Protein AF-A0A834F4S2-F1 (afdb_monomer_lite)

Organism: Oryzias melastigma (NCBI:txid30732)

Foldseek 3Di:
DWWDFFDADPQKWKWKFFDDPVGQTQWIDTPLDTDCPRHDPVNPPFKDAPSVCVNVGTRGIGGPPDDQVVFHKMKMDIPRQVVPDVDRIDITGDDDDDPPDPDDDDDDDDDDDDDDDDDDDD

pLDDT: mean 76.45, std 23.11, range [28.81, 97.69]

InterPro domains:
  IPR007110 Immunoglobulin-like domain [PS50835] (1-95)
  IPR013106 Immunoglobulin V-set domain [PF07686] (2-87)
  IPR013783 Immunoglobulin-like fold [G3DSA:2.60.40.10] (1-107)
  IPR036179 Immunoglobulin-like domain superfamily [SSF48726] (2-78)
  IPR051713 T-cell Activation and Immune Regulation Protein [PTHR25466] (1-101)

Radius of gyration: 20.74 Å; chains: 1; bounding box: 60×27×47 Å

Sequence (122 aa):
MLPCSFPAGDDTVIHWFKQTPTQTRVHSYYENKNQLGQQDQRFKGRTSLFLEEISRGNASLKVTGVMVQDEGTYLCYSNSIIKKEEDGEISVNMTVYGNSHVIISSTITVVVINVLVGLEIF

Secondary structure (DSSP, 8-state):
-B--B----SS--EEEEE-STT-EEEEEEETTEE--TT--GGGTTTEEE-GGGGGGTB--EEE-S--GGG-EEEEEEEHHHHTTSTT--EEEEEP------S-SSS----------------

Structure (mmCIF, N/CA/C/O backbone):
data_AF-A0A834F4S2-F1
#
_entry.id   AF-A0A834F4S2-F1
#
loop_
_atom_site.group_PDB
_atom_site.id
_atom_site.type_symbol
_atom_site.label_atom_id
_atom_site.label_alt_id
_atom_site.label_comp_id
_atom_site.label_asym_id
_atom_site.label_entity_id
_atom_site.label_seq_id
_atom_site.pdbx_PDB_ins_code
_atom_site.Cartn_x
_atom_site.Cartn_y
_atom_site.Cartn_z
_atom_site.occupancy
_atom_site.B_iso_or_equiv
_atom_site.auth_seq_id
_atom_site.auth_comp_id
_atom_site.auth_asym_id
_atom_site.auth_atom_id
_atom_site.pdbx_PDB_model_num
ATOM 1 N N . MET A 1 1 ? -11.313 0.064 -2.524 1.00 88.56 1 MET A N 1
ATOM 2 C CA . MET A 1 1 ? -9.909 -0.165 -2.941 1.00 88.56 1 MET A CA 1
ATOM 3 C C . MET A 1 1 ? -9.124 1.095 -2.633 1.00 88.56 1 MET A C 1
ATOM 5 O O . MET A 1 1 ? -9.732 2.157 -2.668 1.00 88.56 1 MET A O 1
ATOM 9 N N . LEU A 1 2 ? -7.833 0.987 -2.336 1.00 91.25 2 LEU A N 1
ATOM 10 C CA . LEU A 1 2 ? -6.952 2.130 -2.097 1.00 91.25 2 LEU A CA 1
ATOM 11 C C . LEU A 1 2 ? -6.064 2.342 -3.327 1.00 91.25 2 LEU A C 1
ATOM 13 O O . LEU A 1 2 ? -5.238 1.469 -3.604 1.00 91.25 2 LEU A O 1
ATOM 17 N N . PRO A 1 3 ? -6.259 3.422 -4.102 1.00 92.56 3 PRO A N 1
ATOM 18 C CA . PRO A 1 3 ? -5.468 3.667 -5.304 1.00 92.56 3 PRO A CA 1
ATOM 19 C C . PRO A 1 3 ? -4.032 4.073 -4.958 1.00 92.56 3 PRO A C 1
ATOM 21 O O . PRO A 1 3 ? -3.827 4.885 -4.066 1.00 92.56 3 PRO A O 1
ATOM 24 N N . CYS A 1 4 ? -3.043 3.546 -5.677 1.00 89.12 4 CYS A N 1
ATOM 25 C CA . CYS A 1 4 ? -1.665 4.039 -5.630 1.00 89.12 4 CYS A CA 1
ATOM 26 C C . CYS A 1 4 ? -0.972 3.754 -6.959 1.00 89.12 4 CYS A C 1
ATOM 28 O O . CYS A 1 4 ? -0.988 2.616 -7.436 1.00 89.12 4 CYS A O 1
ATOM 30 N N . SER A 1 5 ? -0.350 4.782 -7.527 1.00 89.94 5 SER A N 1
ATOM 31 C CA . SER A 1 5 ? 0.392 4.692 -8.781 1.00 89.94 5 SER A CA 1
ATOM 32 C C . SER A 1 5 ? 1.829 5.137 -8.561 1.00 89.94 5 SER A C 1
ATOM 34 O O . SER A 1 5 ? 2.085 6.038 -7.768 1.00 89.94 5 SER A O 1
ATOM 36 N N . PHE A 1 6 ? 2.769 4.524 -9.266 1.00 85.44 6 PHE A N 1
ATOM 37 C CA . PHE A 1 6 ? 4.189 4.832 -9.163 1.00 85.44 6 PHE A CA 1
ATOM 38 C C . PHE A 1 6 ? 4.865 4.764 -10.537 1.00 85.44 6 PHE A C 1
ATOM 40 O O . PHE A 1 6 ? 4.343 4.127 -11.453 1.00 85.44 6 PHE A O 1
ATOM 47 N N . PRO A 1 7 ? 6.037 5.397 -10.715 1.00 83.75 7 PRO A N 1
ATOM 48 C CA . PRO A 1 7 ? 6.827 5.216 -11.925 1.00 83.75 7 PRO A CA 1
ATOM 49 C C . PRO A 1 7 ? 7.275 3.754 -12.040 1.00 83.75 7 PRO A C 1
ATOM 51 O O . PRO A 1 7 ? 8.023 3.274 -11.189 1.00 83.75 7 PRO A O 1
ATOM 54 N N . ALA A 1 8 ? 6.825 3.047 -13.077 1.00 84.06 8 ALA A N 1
ATOM 55 C CA . ALA A 1 8 ? 7.250 1.673 -13.324 1.00 84.06 8 ALA A CA 1
ATOM 56 C C . ALA A 1 8 ? 8.782 1.584 -13.456 1.00 84.06 8 ALA A C 1
ATOM 58 O O . ALA A 1 8 ? 9.418 2.473 -14.027 1.00 84.06 8 ALA A O 1
ATOM 59 N N . GLY A 1 9 ? 9.366 0.515 -12.922 1.00 79.31 9 GLY A N 1
ATOM 60 C CA . GLY A 1 9 ? 10.804 0.275 -12.960 1.00 79.31 9 GLY A CA 1
ATOM 61 C C . GLY A 1 9 ? 11.172 -1.103 -12.423 1.00 79.31 9 GLY A C 1
ATOM 62 O O . GLY A 1 9 ? 10.326 -1.822 -11.881 1.00 79.31 9 GLY A O 1
ATOM 63 N N . ASP A 1 10 ? 12.445 -1.453 -12.575 1.00 79.19 10 ASP A N 1
ATOM 64 C CA . ASP A 1 10 ? 12.980 -2.734 -12.122 1.00 79.19 10 ASP A CA 1
ATOM 65 C C . ASP A 1 10 ? 13.089 -2.795 -10.591 1.00 79.19 10 ASP A C 1
ATOM 67 O O . ASP A 1 10 ? 13.176 -1.769 -9.908 1.00 79.19 10 ASP A O 1
ATOM 71 N N . ASP A 1 11 ? 13.064 -4.017 -10.052 1.00 82.00 11 ASP A N 1
ATOM 72 C CA . ASP A 1 11 ? 13.152 -4.302 -8.614 1.00 82.00 11 ASP A CA 1
ATOM 73 C C . ASP A 1 11 ? 12.118 -3.538 -7.773 1.00 82.00 11 ASP A C 1
ATOM 75 O O . ASP A 1 11 ? 12.436 -2.924 -6.755 1.00 82.00 11 ASP A O 1
ATOM 79 N N . THR A 1 12 ? 10.854 -3.559 -8.206 1.00 89.12 12 THR A N 1
ATOM 80 C CA . THR A 1 12 ? 9.765 -2.845 -7.528 1.00 89.12 12 THR A CA 1
ATOM 81 C C . THR A 1 12 ? 9.577 -3.339 -6.087 1.00 89.12 12 THR A C 1
ATOM 83 O O . THR A 1 12 ? 9.275 -4.510 -5.837 1.00 89.12 12 THR A O 1
ATOM 86 N N . VAL A 1 13 ? 9.679 -2.407 -5.140 1.00 92.12 13 VAL A N 1
ATOM 87 C CA . VAL A 1 13 ? 9.341 -2.599 -3.724 1.00 92.12 13 VAL A CA 1
ATOM 88 C C . VAL A 1 13 ? 8.099 -1.781 -3.425 1.00 92.12 13 VAL A C 1
ATOM 90 O O . VAL A 1 13 ? 8.082 -0.597 -3.736 1.00 92.12 13 VAL A O 1
ATOM 93 N N . ILE A 1 14 ? 7.077 -2.382 -2.816 1.00 93.62 14 ILE A N 1
ATOM 94 C CA . ILE A 1 14 ? 5.838 -1.704 -2.421 1.00 93.62 14 ILE A CA 1
ATOM 95 C C . ILE A 1 14 ? 5.567 -1.977 -0.9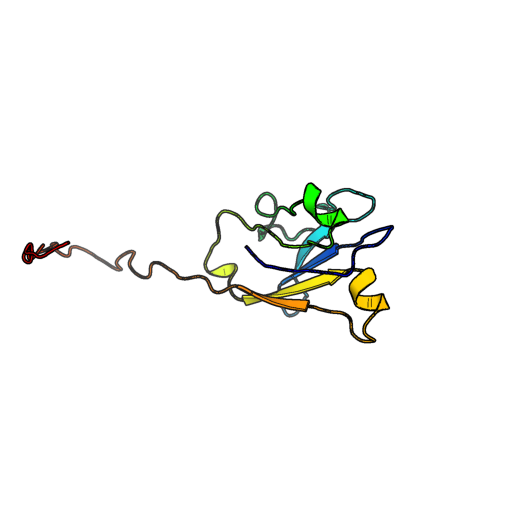45 1.00 93.62 14 ILE A C 1
ATOM 97 O O . ILE A 1 14 ? 5.533 -3.134 -0.509 1.00 93.62 14 ILE A O 1
ATOM 101 N N . HIS A 1 15 ? 5.284 -0.922 -0.188 1.00 94.88 15 HIS A N 1
ATOM 102 C CA . HIS A 1 15 ? 4.789 -1.032 1.177 1.00 94.88 15 HIS A CA 1
ATOM 103 C C . HIS A 1 15 ? 3.516 -0.219 1.365 1.00 94.88 15 HIS A C 1
ATOM 105 O O . HIS A 1 15 ? 3.439 0.939 0.968 1.00 94.88 15 HIS A O 1
ATOM 111 N N . TRP A 1 16 ? 2.546 -0.835 2.032 1.00 96.38 16 TRP A N 1
ATOM 112 C CA . TRP A 1 16 ? 1.352 -0.170 2.522 1.00 96.38 16 TRP A CA 1
ATOM 113 C C . TRP A 1 16 ? 1.355 -0.144 4.040 1.00 96.38 16 TRP A C 1
ATOM 115 O O . TRP A 1 16 ? 1.505 -1.187 4.691 1.00 96.38 16 TRP A O 1
ATOM 125 N N . PHE A 1 17 ? 1.102 1.034 4.592 1.00 95.19 17 PHE A N 1
ATOM 126 C CA . PHE A 1 17 ? 0.905 1.247 6.018 1.00 95.19 17 PHE A CA 1
ATOM 127 C C . PHE A 1 17 ? -0.427 1.938 6.270 1.00 95.19 17 PHE A C 1
ATOM 129 O O . PHE A 1 17 ? -0.928 2.671 5.426 1.00 95.19 17 PHE A O 1
ATOM 136 N N . LYS A 1 18 ? -1.004 1.714 7.444 1.00 95.12 18 LYS A N 1
ATOM 137 C CA . LYS A 1 18 ? -2.059 2.565 7.983 1.00 95.12 18 LYS A CA 1
ATOM 138 C C . LYS A 1 18 ? -1.395 3.574 8.907 1.00 95.12 18 LYS A C 1
ATOM 140 O O . LYS A 1 18 ? -0.593 3.181 9.759 1.00 95.12 18 LYS A O 1
ATOM 145 N N . GLN A 1 19 ? -1.731 4.849 8.755 1.00 92.50 19 GLN A N 1
ATOM 146 C CA . GLN A 1 19 ? -1.212 5.909 9.603 1.00 92.50 19 GLN A CA 1
ATOM 147 C C . GLN A 1 19 ? -1.786 5.745 11.015 1.00 92.50 19 GLN A C 1
ATOM 149 O O . GLN A 1 19 ? -2.948 6.026 11.299 1.00 92.50 19 GLN A O 1
ATOM 154 N N . THR A 1 20 ? -0.955 5.203 11.894 1.00 92.31 20 THR A N 1
ATOM 155 C CA . THR A 1 20 ? -1.194 4.997 13.324 1.00 92.31 20 THR A CA 1
ATOM 156 C C . THR A 1 20 ? 0.085 5.401 14.063 1.00 92.31 20 THR A C 1
ATOM 158 O O . THR A 1 20 ? 1.130 5.520 13.418 1.00 92.31 20 THR A O 1
ATOM 161 N N . PRO A 1 21 ? 0.069 5.577 15.398 1.00 91.00 21 PRO A N 1
ATOM 162 C CA . PRO A 1 21 ? 1.277 5.941 16.146 1.00 91.00 21 PRO A CA 1
ATOM 163 C C . PRO A 1 21 ? 2.471 4.993 15.940 1.00 91.00 21 PRO A C 1
ATOM 165 O O . PRO A 1 21 ? 3.610 5.396 16.133 1.00 91.00 21 PRO A O 1
ATOM 168 N N . THR A 1 22 ? 2.219 3.742 15.542 1.00 89.69 22 THR A N 1
ATOM 169 C CA . THR A 1 22 ? 3.248 2.724 15.283 1.00 89.69 22 THR A CA 1
ATOM 170 C C . THR A 1 22 ? 3.443 2.406 13.799 1.00 89.69 22 THR A C 1
ATOM 172 O O . THR A 1 22 ? 4.161 1.459 13.494 1.00 89.69 22 THR A O 1
ATOM 175 N N . GLN A 1 23 ? 2.796 3.144 12.885 1.00 90.00 23 GLN A N 1
ATOM 176 C CA . GLN A 1 23 ? 2.727 2.840 11.448 1.00 90.00 23 GLN A CA 1
ATOM 177 C C . GLN A 1 23 ? 2.397 1.364 11.179 1.00 90.00 23 GLN A C 1
ATOM 179 O O . GLN A 1 23 ? 3.241 0.537 10.829 1.00 90.00 23 GLN A O 1
ATOM 184 N N . THR A 1 24 ? 1.126 1.008 11.346 1.00 95.06 24 THR A N 1
ATOM 185 C CA . THR A 1 24 ? 0.667 -0.373 11.173 1.00 95.06 24 THR A CA 1
ATOM 186 C C . THR A 1 24 ? 0.944 -0.877 9.754 1.00 95.06 24 THR A C 1
ATOM 188 O O . THR A 1 24 ? 0.409 -0.335 8.790 1.00 95.06 24 THR A O 1
ATOM 191 N N . ARG A 1 25 ? 1.719 -1.960 9.614 1.00 95.88 25 ARG A N 1
ATOM 192 C CA . ARG A 1 25 ? 2.024 -2.581 8.316 1.00 95.88 25 ARG A CA 1
ATOM 193 C C . ARG A 1 25 ? 0.819 -3.341 7.766 1.00 95.88 25 ARG A C 1
ATOM 195 O O . ARG A 1 25 ? 0.400 -4.355 8.325 1.00 95.88 25 ARG A O 1
ATOM 202 N N . VAL A 1 26 ? 0.298 -2.872 6.636 1.00 97.00 26 VAL A N 1
ATOM 203 C CA . VAL A 1 26 ? -0.916 -3.398 5.999 1.00 97.00 26 VAL A CA 1
ATOM 204 C C . VAL A 1 26 ? -0.576 -4.425 4.928 1.00 97.00 26 VAL A C 1
ATOM 206 O O . VAL A 1 26 ? -1.198 -5.482 4.885 1.00 97.00 26 VAL A O 1
ATOM 209 N N . HIS A 1 27 ? 0.397 -4.142 4.062 1.00 97.69 27 HIS A N 1
ATOM 210 C CA . HIS A 1 27 ? 0.818 -5.059 3.000 1.00 97.69 27 HIS A CA 1
AT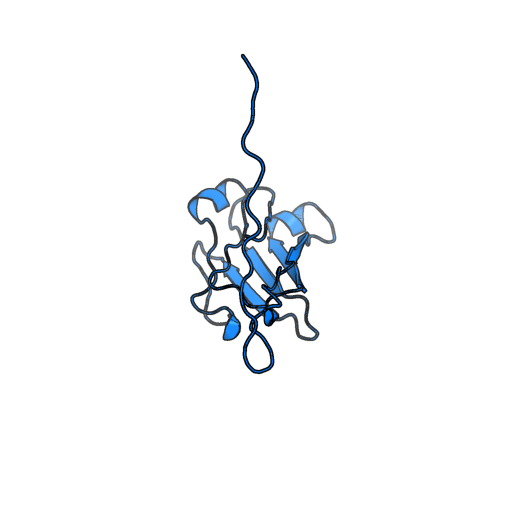OM 211 C C . HIS A 1 27 ? 2.250 -4.753 2.559 1.00 97.69 27 HIS A C 1
ATOM 213 O O . HIS A 1 27 ? 2.737 -3.633 2.721 1.00 97.69 27 HIS A O 1
ATOM 219 N N . SER A 1 28 ? 2.964 -5.739 2.024 1.00 96.69 28 SER A N 1
ATOM 220 C CA . SER A 1 28 ? 4.315 -5.541 1.493 1.00 96.69 28 SER A CA 1
ATOM 221 C C . SER A 1 28 ? 4.580 -6.489 0.332 1.00 96.69 28 SER A C 1
ATOM 223 O O . SER A 1 28 ? 4.144 -7.639 0.366 1.00 96.69 28 SER A O 1
ATOM 225 N N . TYR A 1 29 ? 5.294 -5.997 -0.674 1.00 96.06 29 TYR A N 1
ATOM 226 C CA . TYR A 1 29 ? 5.679 -6.732 -1.873 1.00 96.06 29 TYR A CA 1
ATOM 227 C C . TYR A 1 29 ? 7.106 -6.354 -2.266 1.00 96.06 29 TYR A C 1
ATOM 229 O O . TYR A 1 29 ? 7.425 -5.171 -2.371 1.00 96.06 29 TYR A O 1
ATOM 237 N N . TYR A 1 30 ? 7.958 -7.357 -2.444 1.00 94.12 30 TYR A N 1
ATOM 238 C CA . TYR A 1 30 ? 9.328 -7.234 -2.952 1.00 94.12 30 TYR A CA 1
ATOM 239 C C . TYR A 1 30 ? 9.847 -8.629 -3.320 1.00 94.12 30 TYR A C 1
ATOM 241 O O . TYR A 1 30 ? 9.276 -9.630 -2.878 1.00 94.12 30 TYR A O 1
ATOM 249 N N . GLU A 1 31 ? 10.914 -8.709 -4.125 1.00 93.06 31 GLU A N 1
ATOM 250 C CA . GLU A 1 31 ? 11.406 -9.972 -4.718 1.00 93.06 31 GLU A CA 1
ATOM 251 C C . GLU A 1 31 ? 10.317 -10.714 -5.515 1.00 93.06 31 GLU A C 1
ATOM 253 O O . GLU A 1 31 ? 10.199 -11.939 -5.456 1.00 93.06 31 GLU A O 1
ATOM 258 N N . ASN A 1 32 ? 9.479 -9.961 -6.230 1.00 91.75 32 ASN A N 1
ATOM 259 C CA . ASN A 1 32 ? 8.390 -10.487 -7.056 1.00 91.75 32 ASN A CA 1
ATOM 260 C C . ASN A 1 32 ? 7.351 -11.345 -6.307 1.00 91.75 32 ASN A C 1
ATOM 262 O O . ASN A 1 32 ? 6.711 -12.217 -6.895 1.00 91.75 32 ASN A O 1
ATOM 266 N N . LYS A 1 33 ? 7.172 -11.118 -4.999 1.00 95.25 33 LYS A N 1
ATOM 267 C CA . LYS A 1 33 ? 6.207 -11.854 -4.172 1.00 95.25 33 LYS A CA 1
ATOM 268 C C . LYS A 1 33 ? 5.653 -11.004 -3.029 1.00 95.25 33 LYS A C 1
ATOM 270 O O . LYS A 1 33 ? 6.274 -10.046 -2.572 1.00 95.25 33 LYS A O 1
ATOM 275 N N . ASN A 1 34 ? 4.482 -11.401 -2.534 1.00 96.50 34 ASN A N 1
ATOM 276 C CA . ASN A 1 34 ? 3.889 -10.820 -1.331 1.00 96.50 34 ASN A CA 1
ATOM 277 C C . ASN A 1 34 ? 4.663 -11.255 -0.082 1.00 96.50 34 ASN A C 1
ATOM 279 O O . ASN A 1 34 ? 5.030 -12.420 0.072 1.00 96.50 34 ASN A O 1
ATOM 283 N N . GLN A 1 35 ? 4.856 -10.321 0.842 1.00 97.25 35 GLN A N 1
ATOM 284 C CA . GLN A 1 35 ? 5.711 -10.471 2.017 1.00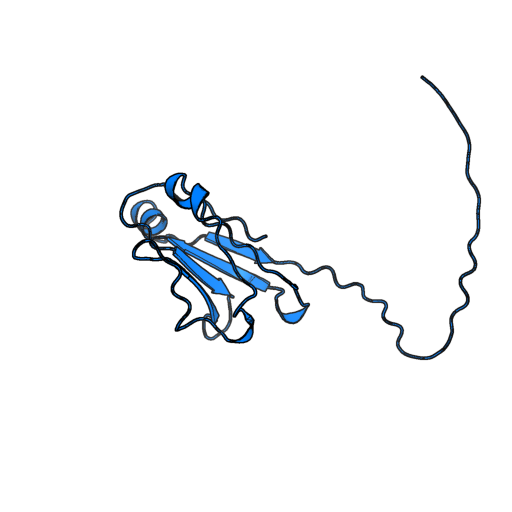 97.25 35 GLN A CA 1
ATOM 285 C C . GLN A 1 35 ? 4.851 -10.309 3.269 1.00 97.25 35 GLN A C 1
ATOM 287 O O . GLN A 1 35 ? 4.791 -9.256 3.903 1.00 97.25 35 GLN A O 1
ATOM 292 N N . LEU A 1 36 ? 4.112 -11.372 3.591 1.00 94.44 36 LEU A N 1
ATOM 293 C CA . LEU A 1 36 ? 3.031 -11.348 4.585 1.00 94.44 36 LEU A CA 1
ATOM 294 C C . LEU A 1 36 ? 3.500 -11.620 6.027 1.00 94.44 36 LEU A C 1
ATOM 296 O O . LEU A 1 36 ? 2.699 -11.554 6.956 1.00 94.44 36 LEU A O 1
ATOM 300 N N . GLY A 1 37 ? 4.787 -11.916 6.239 1.00 95.00 37 GLY A N 1
ATOM 301 C CA . GLY A 1 37 ? 5.314 -12.327 7.548 1.00 95.00 37 GLY A CA 1
ATOM 302 C C . GLY A 1 37 ? 5.183 -11.262 8.644 1.00 95.00 37 GLY A C 1
ATOM 303 O O . GLY A 1 37 ? 4.893 -11.597 9.787 1.00 95.00 37 GLY A O 1
ATOM 304 N N . GLN A 1 38 ? 5.339 -9.984 8.286 1.00 93.88 38 GLN A N 1
ATOM 305 C CA . GLN A 1 38 ? 5.253 -8.840 9.210 1.00 93.88 38 GLN A CA 1
ATOM 306 C C . GLN A 1 38 ? 3.915 -8.088 9.109 1.00 93.88 38 GLN A C 1
ATOM 308 O O . GLN A 1 38 ? 3.779 -6.977 9.617 1.00 93.88 38 GLN A O 1
ATOM 313 N N . GLN A 1 39 ? 2.936 -8.655 8.402 1.00 96.62 39 GLN A N 1
ATOM 314 C CA . GLN A 1 39 ? 1.621 -8.049 8.237 1.00 96.62 39 GLN A CA 1
ATOM 315 C C . GLN A 1 39 ? 0.857 -8.042 9.565 1.00 96.62 39 GLN A C 1
ATOM 317 O O . GLN A 1 39 ? 0.766 -9.072 10.242 1.00 96.62 39 GLN A O 1
ATOM 322 N N . ASP A 1 40 ? 0.260 -6.898 9.906 1.00 96.50 40 ASP A N 1
ATOM 323 C CA . ASP A 1 40 ? -0.609 -6.777 11.075 1.00 96.50 40 ASP A CA 1
ATOM 324 C C . ASP A 1 40 ? -1.776 -7.770 10.982 1.00 96.50 40 ASP A C 1
ATOM 326 O O . ASP A 1 40 ? -2.395 -7.958 9.929 1.00 96.50 40 ASP A O 1
ATOM 330 N N . GLN A 1 41 ? -2.072 -8.426 12.105 1.00 95.50 41 GLN A N 1
ATOM 331 C CA . GLN A 1 41 ? -3.037 -9.521 12.169 1.00 95.50 41 GLN A CA 1
ATOM 332 C C . GLN A 1 41 ? -4.430 -9.120 11.657 1.00 95.50 41 GLN A C 1
ATOM 334 O O . GLN A 1 41 ? -5.127 -9.966 11.099 1.00 95.50 41 GLN A O 1
ATOM 339 N N . ARG A 1 42 ? -4.824 -7.844 11.779 1.00 93.81 42 ARG A N 1
ATOM 340 C CA . ARG A 1 42 ? -6.131 -7.341 11.318 1.00 93.81 42 ARG A CA 1
ATOM 341 C C . ARG A 1 42 ? -6.284 -7.339 9.799 1.00 93.81 42 ARG A C 1
ATOM 343 O O . ARG A 1 42 ? -7.412 -7.302 9.311 1.00 93.81 42 ARG A O 1
ATOM 350 N N . PHE A 1 43 ? -5.177 -7.378 9.057 1.00 95.31 43 PHE A N 1
ATOM 351 C CA . PHE A 1 43 ? -5.155 -7.320 7.591 1.00 95.31 43 PHE A CA 1
ATOM 352 C C . PHE A 1 43 ? -4.816 -8.661 6.926 1.00 95.31 43 PHE A C 1
ATOM 354 O O . PHE A 1 43 ? -4.914 -8.781 5.698 1.00 95.31 43 PHE A O 1
ATOM 361 N N . LYS A 1 44 ? -4.452 -9.684 7.711 1.00 95.62 44 LYS A N 1
ATOM 362 C CA . LYS A 1 44 ? -4.141 -11.020 7.186 1.00 95.62 44 LYS A CA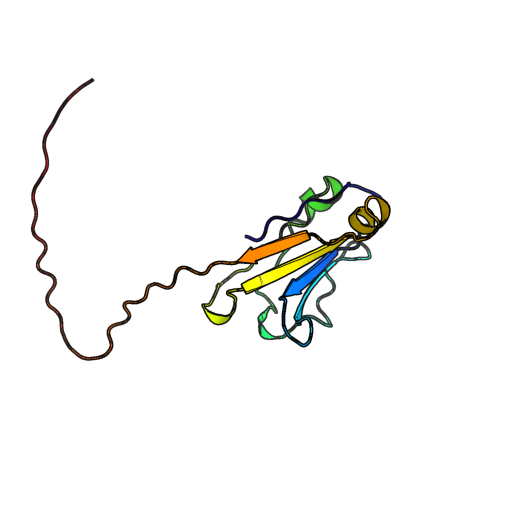 1
ATOM 363 C C . LYS A 1 44 ? -5.342 -11.635 6.478 1.00 95.62 44 LYS A C 1
ATOM 365 O O . LYS A 1 44 ? -6.456 -11.619 6.989 1.00 95.62 44 LYS A O 1
ATOM 370 N N . GLY A 1 45 ? -5.104 -12.157 5.275 1.00 96.00 45 GLY A N 1
ATOM 371 C CA . GLY A 1 45 ? -6.141 -12.756 4.424 1.00 96.00 45 GLY A CA 1
ATOM 372 C C . GLY A 1 45 ? -7.151 -11.761 3.841 1.00 96.00 45 GLY A C 1
ATOM 373 O O . GLY A 1 45 ? -8.060 -12.171 3.125 1.00 96.00 45 GLY A O 1
ATOM 374 N N . ARG A 1 46 ? -6.998 -10.461 4.120 1.00 96.88 46 ARG A N 1
ATOM 375 C CA . ARG A 1 46 ? -7.930 -9.414 3.683 1.00 96.88 46 ARG A CA 1
ATOM 376 C C . ARG A 1 46 ? -7.347 -8.494 2.624 1.00 96.88 46 ARG A C 1
ATOM 378 O O . ARG A 1 46 ? -8.076 -7.684 2.072 1.00 96.88 46 ARG A O 1
ATOM 385 N N . THR A 1 47 ? -6.050 -8.577 2.341 1.00 96.81 47 THR A N 1
ATOM 386 C CA . THR A 1 47 ? -5.369 -7.636 1.445 1.00 96.81 47 THR A CA 1
ATOM 387 C C . THR A 1 47 ? -4.760 -8.326 0.233 1.00 96.81 47 THR A C 1
ATOM 389 O O . THR A 1 47 ? -4.243 -9.437 0.325 1.00 96.81 47 THR A O 1
ATOM 392 N N . SER A 1 48 ? -4.822 -7.655 -0.915 1.00 97.12 48 SER A N 1
ATOM 393 C CA . SER A 1 48 ? -4.227 -8.127 -2.169 1.00 97.12 48 SER A CA 1
ATOM 394 C C . SER A 1 48 ? -3.841 -6.950 -3.061 1.00 97.12 48 SER A C 1
ATOM 396 O O . SER A 1 48 ? -4.575 -5.963 -3.136 1.00 97.12 48 SER A O 1
ATOM 398 N N . LEU A 1 49 ? -2.690 -7.066 -3.723 1.00 96.12 49 LEU A N 1
ATOM 399 C CA . LEU A 1 49 ? -2.271 -6.185 -4.813 1.00 96.12 49 LEU A CA 1
ATOM 400 C C . LEU A 1 49 ? -2.720 -6.763 -6.160 1.00 96.12 49 LEU A C 1
ATOM 402 O O . LEU A 1 49 ? -2.917 -7.974 -6.294 1.00 96.12 49 LEU A O 1
ATOM 406 N N . PHE A 1 50 ? -2.828 -5.904 -7.171 1.00 95.44 50 PHE A N 1
ATOM 407 C CA . PHE A 1 50 ? -3.047 -6.310 -8.560 1.00 95.44 50 PHE A CA 1
ATOM 408 C C . PHE A 1 50 ? -1.702 -6.664 -9.203 1.00 95.44 50 PHE A C 1
ATOM 410 O O . PHE A 1 50 ? -1.088 -5.831 -9.860 1.00 95.44 50 PHE A O 1
ATOM 417 N N . LEU A 1 51 ? -1.218 -7.888 -8.964 1.00 94.50 51 LEU A N 1
ATOM 418 C CA . LEU A 1 51 ? 0.147 -8.301 -9.330 1.00 94.50 51 LEU A CA 1
ATOM 419 C C . LEU A 1 51 ? 0.477 -8.088 -10.818 1.00 94.50 51 LEU A C 1
ATOM 421 O O . LEU A 1 51 ? 1.584 -7.674 -11.144 1.00 94.50 51 LEU A O 1
ATOM 425 N N . GLU A 1 52 ? -0.494 -8.310 -11.705 1.00 94.62 52 GLU A N 1
ATOM 426 C CA . GLU A 1 52 ? -0.352 -8.135 -13.160 1.00 94.62 52 GLU A CA 1
ATOM 427 C C . GLU A 1 52 ? -0.142 -6.671 -13.583 1.00 94.62 52 GLU A C 1
ATOM 429 O O . GLU A 1 52 ? 0.417 -6.402 -14.644 1.00 94.62 52 GLU A O 1
ATOM 434 N N . GLU A 1 53 ? -0.542 -5.722 -12.737 1.00 94.88 53 GLU A N 1
ATOM 435 C CA . GLU A 1 53 ? -0.496 -4.286 -13.017 1.00 94.88 53 GLU A CA 1
ATOM 436 C C . GLU A 1 53 ? 0.699 -3.592 -12.343 1.00 94.88 53 GLU A C 1
ATOM 438 O O . GLU A 1 53 ? 0.969 -2.418 -12.607 1.00 94.88 53 GLU A O 1
ATOM 443 N N . ILE A 1 54 ? 1.470 -4.314 -11.519 1.00 93.06 54 ILE A N 1
ATOM 444 C CA . ILE A 1 54 ? 2.674 -3.782 -10.861 1.00 93.06 54 ILE A CA 1
ATOM 445 C C . ILE A 1 54 ? 3.698 -3.322 -11.904 1.00 93.06 54 ILE A C 1
ATOM 447 O O . ILE A 1 54 ? 4.248 -2.231 -11.782 1.00 93.06 54 ILE A O 1
ATOM 451 N N . SER A 1 55 ? 3.904 -4.095 -12.974 1.00 91.38 55 SER A N 1
ATOM 452 C CA . SER A 1 55 ? 4.827 -3.738 -14.066 1.00 91.38 55 SER A CA 1
ATOM 453 C C . SER A 1 55 ? 4.416 -2.467 -14.820 1.00 91.38 55 SER A C 1
ATOM 455 O O . SER A 1 55 ? 5.247 -1.842 -15.474 1.00 91.38 55 SER A O 1
ATOM 457 N N . ARG A 1 56 ? 3.147 -2.057 -14.705 1.00 92.56 56 ARG A N 1
ATOM 458 C CA . ARG A 1 56 ? 2.607 -0.817 -15.278 1.00 92.56 56 ARG A CA 1
ATOM 459 C C . ARG A 1 56 ? 2.601 0.346 -14.284 1.00 92.56 56 ARG A C 1
ATOM 461 O O . ARG A 1 56 ? 2.102 1.417 -14.616 1.00 92.56 56 ARG A O 1
ATOM 468 N N . GLY A 1 57 ? 3.138 0.151 -13.078 1.00 90.75 57 GLY A N 1
ATOM 469 C CA . GLY A 1 57 ? 3.183 1.186 -12.050 1.00 90.75 57 GLY A CA 1
ATOM 470 C C . GLY A 1 57 ? 1.931 1.256 -11.178 1.00 90.75 57 GLY A C 1
ATOM 471 O O . GLY A 1 57 ? 1.640 2.317 -10.631 1.00 90.75 57 GLY A O 1
ATOM 472 N N . ASN A 1 58 ? 1.165 0.170 -11.041 1.00 92.56 58 ASN A N 1
ATOM 473 C CA . ASN A 1 58 ? -0.021 0.139 -10.185 1.00 92.56 58 ASN A CA 1
ATOM 474 C C . ASN A 1 58 ? 0.245 -0.634 -8.885 1.00 92.56 58 ASN A C 1
ATOM 476 O O . ASN A 1 58 ? 0.414 -1.852 -8.882 1.00 92.56 58 ASN A O 1
ATOM 480 N N . ALA A 1 59 ? 0.243 0.084 -7.764 1.00 94.06 59 ALA A N 1
ATOM 481 C CA . ALA A 1 59 ? 0.400 -0.457 -6.415 1.00 94.06 59 ALA A CA 1
ATOM 482 C C . ALA A 1 59 ? -0.918 -0.438 -5.623 1.00 94.06 59 ALA A C 1
ATOM 484 O O . ALA A 1 59 ? -0.904 -0.520 -4.394 1.00 94.06 59 ALA A O 1
ATOM 485 N N . SER A 1 60 ? -2.063 -0.303 -6.298 1.00 94.38 60 SER A N 1
ATOM 486 C CA . SER A 1 60 ? -3.365 -0.192 -5.639 1.00 94.38 60 SER A CA 1
ATOM 487 C C . SER A 1 60 ? -3.673 -1.421 -4.784 1.00 94.38 60 SER A C 1
ATOM 489 O O . SER A 1 60 ? -3.491 -2.565 -5.207 1.00 94.38 60 SER A O 1
ATOM 491 N N . LEU A 1 61 ? -4.189 -1.181 -3.580 1.00 96.31 61 LEU A N 1
ATOM 492 C CA . LEU A 1 61 ? -4.477 -2.219 -2.600 1.00 96.31 61 LEU A CA 1
ATOM 493 C C . LEU A 1 61 ? -5.977 -2.504 -2.522 1.00 96.31 61 LEU A C 1
ATOM 495 O O . LEU A 1 61 ? -6.805 -1.634 -2.227 1.00 96.31 61 LEU A O 1
ATOM 499 N N . LYS A 1 62 ? -6.348 -3.765 -2.720 1.00 95.81 62 LYS A N 1
ATOM 500 C CA . LYS A 1 62 ? -7.687 -4.260 -2.406 1.00 95.81 62 LYS A CA 1
ATOM 501 C C . LYS A 1 62 ? -7.712 -4.752 -0.961 1.00 95.81 62 LYS A C 1
ATOM 503 O O . LYS A 1 62 ? -6.914 -5.609 -0.598 1.00 95.81 62 LYS A O 1
ATOM 508 N N . VAL A 1 63 ? -8.665 -4.247 -0.176 1.00 94.56 63 VAL A N 1
ATOM 509 C CA . VAL A 1 63 ? -8.987 -4.719 1.181 1.00 94.56 63 VAL A CA 1
ATOM 510 C C . VAL A 1 63 ? -10.391 -5.335 1.159 1.00 94.56 63 VAL A C 1
ATOM 512 O O . VAL A 1 63 ? -11.317 -4.711 0.640 1.00 94.56 63 VAL A O 1
ATOM 515 N N . THR A 1 64 ? -10.560 -6.558 1.663 1.00 92.94 64 THR A N 1
ATOM 516 C CA . THR A 1 64 ? -11.830 -7.301 1.693 1.00 92.94 64 THR A CA 1
ATOM 517 C C . THR A 1 64 ? -12.413 -7.377 3.103 1.00 92.94 64 THR A C 1
ATOM 519 O O . THR A 1 64 ? -11.701 -7.307 4.108 1.00 92.94 64 THR A O 1
ATOM 522 N N . GLY A 1 65 ? -13.744 -7.500 3.178 1.00 90.75 65 GLY A N 1
ATOM 523 C CA . GLY A 1 65 ? -14.474 -7.541 4.448 1.00 90.75 65 GLY A CA 1
ATOM 524 C C . GLY A 1 65 ? -14.254 -6.287 5.292 1.00 90.75 65 GLY A C 1
ATOM 525 O O .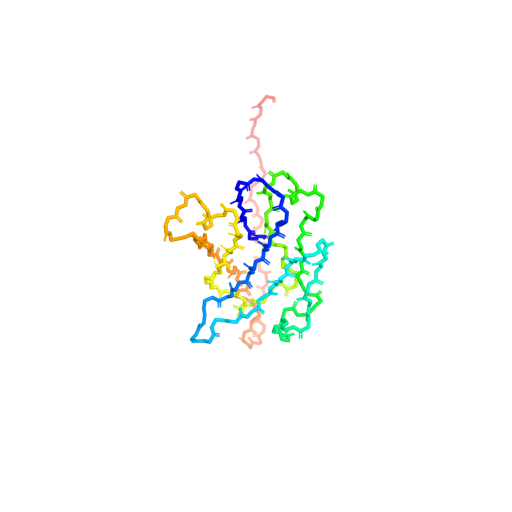 GLY A 1 65 ? -13.962 -6.421 6.473 1.00 90.75 65 GLY A O 1
ATOM 526 N N . VAL A 1 66 ? -14.269 -5.101 4.671 1.00 88.56 66 VAL A N 1
ATOM 527 C CA . VAL A 1 66 ? -13.978 -3.803 5.310 1.00 88.56 66 VAL A CA 1
ATOM 528 C C . VAL A 1 66 ? -14.870 -3.585 6.535 1.00 88.56 66 VAL A C 1
ATOM 530 O O . VAL A 1 66 ? -16.077 -3.813 6.479 1.00 88.56 66 VAL A O 1
ATOM 533 N N . MET A 1 67 ? -14.264 -3.144 7.632 1.00 86.75 67 MET A N 1
ATOM 534 C CA . MET A 1 67 ? -14.895 -2.857 8.916 1.00 86.75 67 MET A CA 1
ATOM 535 C C . MET A 1 67 ? -14.701 -1.379 9.265 1.00 86.75 67 MET A C 1
ATOM 537 O O . MET A 1 67 ? -13.779 -0.735 8.770 1.00 86.75 67 MET A O 1
ATOM 541 N N . VAL A 1 68 ? -15.526 -0.842 10.167 1.00 84.94 68 VAL A N 1
ATOM 542 C CA . VAL A 1 68 ? -15.423 0.562 10.617 1.00 84.94 68 VAL A CA 1
ATOM 543 C C . VAL A 1 68 ? -14.023 0.876 11.165 1.00 84.94 68 VAL A C 1
ATOM 545 O O . VAL A 1 68 ? -13.482 1.947 10.928 1.00 84.94 68 VAL A O 1
ATOM 548 N N . GLN A 1 69 ? -13.372 -0.087 11.824 1.00 86.62 69 GLN A N 1
ATOM 549 C CA . GLN A 1 69 ? -12.019 0.078 12.366 1.00 86.62 69 GLN A CA 1
ATOM 550 C C . GLN A 1 69 ? -10.931 0.201 11.288 1.00 86.62 69 GLN A C 1
ATOM 552 O O . GLN A 1 69 ? -9.800 0.585 11.606 1.00 86.62 69 GLN A O 1
ATOM 557 N N . ASP A 1 70 ? -11.232 -0.131 10.030 1.00 88.00 70 ASP A N 1
ATOM 558 C CA . ASP A 1 70 ? -10.303 0.048 8.917 1.00 88.00 70 ASP A CA 1
ATOM 559 C C . ASP A 1 70 ? -10.282 1.496 8.421 1.00 88.00 70 ASP A C 1
ATOM 561 O O . ASP A 1 70 ? -9.299 1.879 7.793 1.00 88.00 70 ASP A O 1
ATOM 565 N N . GLU A 1 71 ? -11.270 2.324 8.762 1.00 89.38 71 GLU A N 1
ATOM 566 C CA . GLU A 1 71 ? -11.299 3.741 8.389 1.00 89.38 71 GLU A CA 1
ATOM 567 C C . GLU A 1 71 ? -10.029 4.480 8.834 1.00 89.38 71 GLU A C 1
ATOM 569 O O . GLU A 1 71 ? -9.471 4.209 9.906 1.00 89.38 71 GLU A O 1
ATOM 574 N N . GLY A 1 72 ? -9.544 5.390 7.990 1.00 90.31 72 GLY A N 1
ATOM 575 C CA . GLY A 1 72 ? -8.390 6.236 8.275 1.00 90.31 72 GLY A CA 1
ATOM 576 C C . GLY A 1 72 ? -7.452 6.407 7.085 1.00 90.31 72 GLY A C 1
ATOM 577 O O . GLY A 1 72 ? -7.744 5.996 5.962 1.00 90.31 72 GLY A O 1
ATOM 578 N N . THR A 1 73 ? -6.307 7.024 7.354 1.00 92.44 73 THR A N 1
ATOM 579 C CA . THR A 1 73 ? -5.289 7.336 6.349 1.00 92.44 73 THR A CA 1
ATOM 580 C C . THR A 1 73 ? -4.330 6.166 6.154 1.00 92.44 73 THR A C 1
ATOM 582 O O . THR A 1 73 ? -3.904 5.518 7.113 1.00 92.44 73 THR A O 1
ATOM 585 N N . TYR A 1 74 ? -3.991 5.891 4.902 1.00 93.00 74 TYR A N 1
ATOM 586 C CA . TYR A 1 74 ? -3.081 4.841 4.471 1.00 93.00 74 TYR A CA 1
ATOM 587 C C . TYR A 1 74 ? -1.966 5.437 3.625 1.00 93.00 74 TYR A C 1
ATOM 589 O O . TYR A 1 74 ? -2.195 6.349 2.840 1.00 93.00 74 TYR A O 1
ATOM 597 N N . LEU A 1 75 ? -0.770 4.893 3.778 1.00 91.88 75 LEU A N 1
ATOM 598 C CA . LEU A 1 75 ? 0.452 5.378 3.158 1.00 91.88 75 LEU A CA 1
ATOM 599 C C . LEU A 1 75 ? 0.965 4.303 2.208 1.00 91.88 75 LEU A C 1
ATOM 601 O O . LEU A 1 75 ? 1.091 3.138 2.604 1.00 91.88 75 LEU A O 1
ATOM 605 N N . CYS A 1 76 ? 1.235 4.693 0.970 1.00 91.31 76 CYS A N 1
ATOM 606 C CA . CYS A 1 76 ? 1.814 3.854 -0.065 1.00 91.31 76 CYS A CA 1
ATOM 607 C C . CYS A 1 76 ? 3.232 4.336 -0.374 1.00 91.31 76 CYS A C 1
ATOM 609 O O . CYS A 1 76 ? 3.437 5.492 -0.748 1.00 91.31 76 CYS A O 1
ATOM 611 N N . TYR A 1 77 ? 4.195 3.425 -0.269 1.00 86.31 77 TYR A N 1
ATOM 612 C CA . TYR A 1 77 ? 5.591 3.667 -0.616 1.00 86.31 77 TYR A CA 1
ATOM 613 C C . TYR A 1 77 ? 6.019 2.741 -1.745 1.00 86.31 77 TYR A C 1
ATOM 615 O O . TYR A 1 77 ? 5.705 1.547 -1.715 1.00 86.31 77 TYR A O 1
ATOM 623 N N . SER A 1 78 ? 6.807 3.266 -2.684 1.00 84.75 78 SER A N 1
ATOM 624 C CA . SER A 1 78 ? 7.614 2.441 -3.579 1.00 84.75 78 SER A CA 1
ATOM 625 C C . SER A 1 78 ? 9.014 3.007 -3.768 1.00 84.75 78 SER A C 1
ATOM 627 O O . SER A 1 78 ? 9.219 4.221 -3.715 1.00 84.75 78 SER A O 1
ATOM 629 N N . ASN A 1 79 ? 9.987 2.133 -4.023 1.00 76.19 79 ASN A N 1
ATOM 630 C CA . ASN A 1 79 ? 11.369 2.545 -4.279 1.00 76.19 79 ASN A CA 1
ATOM 631 C C . ASN A 1 79 ? 11.508 3.462 -5.510 1.00 76.19 79 ASN A C 1
ATOM 633 O O . ASN A 1 79 ? 12.439 4.262 -5.563 1.00 76.19 79 ASN A O 1
ATOM 637 N N . SER A 1 80 ? 10.585 3.390 -6.472 1.00 64.62 80 SER A N 1
ATOM 638 C CA . SER A 1 80 ? 10.543 4.298 -7.625 1.00 64.62 80 SER A CA 1
ATOM 639 C C . SER A 1 80 ? 9.907 5.656 -7.318 1.00 64.62 80 SER A C 1
ATOM 641 O O . SER A 1 80 ? 10.246 6.632 -7.985 1.00 64.62 80 SER A O 1
ATOM 643 N N . ILE A 1 81 ? 9.012 5.744 -6.324 1.00 57.22 81 ILE A N 1
ATOM 644 C CA . ILE A 1 81 ? 8.468 7.031 -5.844 1.00 57.22 81 ILE A CA 1
ATOM 645 C C . ILE A 1 81 ? 9.600 7.822 -5.165 1.00 57.22 81 ILE A C 1
ATOM 647 O O . ILE A 1 81 ? 9.823 8.984 -5.490 1.00 57.22 81 ILE A O 1
ATOM 651 N N . ILE A 1 82 ? 10.407 7.149 -4.338 1.00 57.81 82 ILE A N 1
ATOM 652 C CA . ILE A 1 82 ? 11.538 7.744 -3.599 1.00 57.81 82 ILE A CA 1
ATOM 653 C C . ILE A 1 82 ? 12.670 8.226 -4.532 1.00 57.81 82 ILE A C 1
ATOM 655 O O . ILE A 1 82 ? 13.420 9.132 -4.191 1.00 57.81 82 ILE A O 1
ATOM 659 N N . LYS A 1 83 ? 12.810 7.646 -5.734 1.00 55.53 83 LYS A N 1
ATOM 660 C CA . LYS A 1 83 ? 13.841 8.058 -6.709 1.00 55.53 83 LYS A CA 1
ATOM 661 C C . LYS A 1 83 ? 13.488 9.326 -7.497 1.00 55.53 83 LYS A C 1
ATOM 663 O O . LYS A 1 83 ? 14.385 9.888 -8.122 1.00 55.53 83 LYS A O 1
ATOM 668 N N . LYS A 1 84 ? 12.214 9.739 -7.541 1.00 52.03 84 LYS A N 1
ATOM 669 C CA . LYS A 1 84 ? 11.760 10.894 -8.344 1.00 52.03 84 LYS A CA 1
ATOM 670 C C . LYS A 1 84 ? 11.468 12.147 -7.527 1.00 52.03 84 LYS A C 1
ATOM 672 O O . LYS A 1 84 ? 11.630 13.237 -8.063 1.00 52.03 84 LYS A O 1
ATOM 677 N N . GLU A 1 85 ? 11.059 12.001 -6.275 1.00 53.09 85 GLU A N 1
ATOM 678 C CA . GLU A 1 85 ? 10.787 13.116 -5.370 1.00 53.09 85 GLU A CA 1
ATOM 679 C C . GLU A 1 85 ? 11.573 12.880 -4.082 1.00 53.09 85 GLU A C 1
ATOM 681 O O . GLU A 1 85 ? 11.556 11.773 -3.548 1.00 53.09 85 GLU A O 1
ATOM 686 N N . GLU A 1 86 ? 12.262 13.913 -3.590 1.00 52.00 86 GLU A N 1
ATOM 687 C CA . GLU A 1 86 ? 13.089 13.886 -2.370 1.00 52.00 86 GLU A CA 1
ATOM 688 C C . GLU A 1 86 ? 12.317 13.482 -1.087 1.00 52.00 86 GLU A C 1
ATOM 690 O O . GLU A 1 86 ? 12.924 13.413 -0.024 1.00 52.00 86 GLU A O 1
ATOM 695 N N . ASP A 1 87 ? 11.016 13.163 -1.176 1.00 52.25 87 ASP A N 1
ATOM 696 C CA . ASP A 1 87 ? 10.148 12.773 -0.055 1.00 52.25 87 ASP A CA 1
ATOM 697 C C . ASP A 1 87 ? 8.998 11.821 -0.495 1.00 52.25 87 ASP A C 1
ATOM 699 O O . ASP A 1 87 ? 7.808 12.090 -0.341 1.00 52.25 87 ASP A O 1
ATOM 703 N N . GLY A 1 88 ? 9.354 10.720 -1.167 1.00 56.25 88 GLY A N 1
ATOM 704 C CA . GLY A 1 88 ? 8.426 9.880 -1.935 1.00 56.25 88 GLY A CA 1
ATOM 705 C C . GLY A 1 88 ? 7.424 9.013 -1.151 1.00 56.25 88 GLY A C 1
ATOM 706 O O . GLY A 1 88 ? 7.635 7.806 -0.990 1.00 56.25 88 GLY A O 1
ATOM 707 N N . GLU A 1 89 ? 6.282 9.589 -0.773 1.00 62.59 89 GLU A N 1
ATOM 708 C CA . GLU A 1 89 ? 5.137 8.906 -0.154 1.00 62.59 89 GLU A CA 1
ATOM 709 C C . GLU A 1 89 ? 3.798 9.373 -0.753 1.00 62.59 89 GLU A C 1
ATOM 711 O O . GLU A 1 89 ? 3.554 10.569 -0.897 1.00 62.59 89 GLU A O 1
ATOM 716 N N . ILE A 1 90 ? 2.885 8.439 -1.056 1.00 73.94 90 ILE A N 1
ATOM 717 C CA . ILE A 1 90 ? 1.508 8.771 -1.463 1.00 73.94 90 ILE A CA 1
ATOM 718 C C . ILE A 1 90 ? 0.545 8.432 -0.324 1.00 73.94 90 ILE A C 1
ATOM 720 O O . ILE A 1 90 ? 0.415 7.270 0.067 1.00 73.94 90 ILE A O 1
ATOM 724 N N . SER A 1 91 ? -0.177 9.440 0.167 1.00 76.06 91 SER A N 1
ATOM 725 C CA . SER A 1 91 ? -1.205 9.288 1.201 1.00 76.06 91 SER A CA 1
ATOM 726 C C . SER A 1 91 ? -2.604 9.139 0.597 1.00 76.06 91 SER A C 1
ATOM 728 O O . SER A 1 91 ? -2.992 9.863 -0.321 1.00 76.06 91 SER A O 1
ATOM 730 N N . VAL A 1 92 ? -3.374 8.182 1.113 1.00 74.19 92 VAL A N 1
ATOM 731 C CA . VAL A 1 92 ? -4.693 7.783 0.611 1.00 74.19 92 VAL A CA 1
ATOM 732 C C . VAL A 1 92 ? -5.644 7.595 1.784 1.00 74.19 92 VAL A C 1
ATOM 734 O O . VAL A 1 92 ? -5.372 6.822 2.699 1.00 74.19 92 VAL A O 1
ATOM 737 N N . ASN A 1 93 ? -6.804 8.246 1.753 1.00 73.94 93 ASN A N 1
ATOM 738 C CA . ASN A 1 93 ? -7.808 8.096 2.805 1.00 73.94 93 ASN A CA 1
ATOM 739 C C . ASN A 1 93 ? -8.818 6.991 2.476 1.00 73.94 93 ASN A C 1
ATOM 741 O O . ASN A 1 93 ? -9.396 6.965 1.388 1.00 73.94 93 ASN A O 1
ATOM 745 N N . MET A 1 94 ? -9.059 6.097 3.438 1.00 72.00 94 MET A N 1
ATOM 746 C CA . MET A 1 94 ? -10.204 5.191 3.430 1.00 72.00 94 MET A CA 1
ATOM 747 C C . MET A 1 94 ? -11.324 5.795 4.269 1.00 72.00 94 MET A C 1
ATOM 749 O O . MET A 1 94 ? -11.166 5.923 5.481 1.00 72.00 94 MET A O 1
ATOM 753 N N . THR A 1 95 ? -12.461 6.083 3.642 1.00 71.69 95 THR A N 1
ATOM 754 C CA . THR A 1 95 ? -13.718 6.405 4.332 1.00 71.69 95 THR A CA 1
ATOM 755 C C . THR A 1 95 ? -14.615 5.172 4.320 1.00 71.69 95 THR A C 1
ATOM 757 O O . THR A 1 95 ? -14.812 4.562 3.265 1.00 71.69 95 THR A O 1
ATOM 760 N N . VAL A 1 96 ? -15.148 4.784 5.481 1.00 68.69 96 VAL A N 1
ATOM 761 C CA . VAL A 1 96 ? -16.055 3.637 5.611 1.00 68.69 96 VAL A CA 1
ATOM 762 C C . VAL A 1 96 ? -17.459 4.157 5.890 1.00 68.69 96 VAL A C 1
ATOM 764 O O . VAL A 1 96 ? -17.753 4.655 6.969 1.00 68.69 96 VAL A O 1
ATOM 767 N N . TYR A 1 97 ? -18.359 4.019 4.919 1.00 55.97 97 TYR A N 1
ATOM 768 C CA . TYR A 1 97 ? -19.771 4.322 5.135 1.00 55.97 97 TYR A CA 1
ATOM 769 C C . TYR A 1 97 ? -20.405 3.176 5.927 1.00 55.97 97 TYR A C 1
ATOM 771 O O . TYR A 1 97 ? -20.710 2.114 5.383 1.00 55.97 97 TYR A O 1
ATOM 779 N N . GLY A 1 98 ? -20.545 3.363 7.240 1.00 47.75 98 GLY A N 1
ATOM 780 C CA . GLY A 1 98 ? -21.280 2.436 8.090 1.00 47.75 98 GLY A CA 1
ATOM 781 C C . GLY A 1 98 ? -22.772 2.479 7.765 1.00 47.75 98 GLY A C 1
ATOM 782 O O . GLY A 1 98 ? -23.366 3.552 7.684 1.00 47.75 98 GLY A O 1
ATOM 783 N N . ASN A 1 99 ? -23.407 1.314 7.640 1.00 47.44 99 ASN A N 1
ATOM 784 C CA . ASN A 1 99 ? -24.859 1.227 7.764 1.00 47.44 99 ASN A CA 1
ATOM 785 C C . ASN A 1 99 ? -25.208 1.450 9.243 1.00 47.44 99 ASN A C 1
ATOM 787 O O . ASN A 1 99 ? -25.368 0.493 10.002 1.00 47.44 99 ASN A O 1
ATOM 791 N N . SER A 1 100 ? -25.268 2.708 9.677 1.00 39.25 100 SER A N 1
ATOM 792 C CA . SER A 1 100 ? -25.644 3.109 11.037 1.00 39.25 100 SER A CA 1
ATOM 793 C C . SER A 1 100 ? -27.141 2.882 11.289 1.00 39.25 100 SER A C 1
ATOM 795 O O . SER A 1 100 ? -27.873 3.828 11.525 1.00 39.25 100 SER A O 1
ATOM 797 N N . HIS A 1 101 ? -27.619 1.640 11.180 1.00 35.25 101 HIS A N 1
ATOM 798 C CA . HIS A 1 101 ? -28.985 1.216 11.511 1.00 35.25 101 HIS A CA 1
ATOM 799 C C . HIS A 1 101 ? -29.042 -0.312 11.729 1.00 35.25 101 HIS A C 1
ATOM 801 O O . HIS A 1 101 ? -29.854 -1.017 11.139 1.00 35.25 101 HIS A O 1
ATOM 807 N N . VAL A 1 102 ? -28.202 -0.862 12.613 1.00 38.88 102 VAL A N 1
ATOM 808 C CA . VAL A 1 102 ? -28.643 -2.037 13.386 1.00 38.88 102 VAL A CA 1
ATOM 809 C C . VAL A 1 102 ? -29.169 -1.486 14.700 1.00 38.88 102 VAL A C 1
ATOM 811 O O . VAL A 1 102 ? -28.425 -1.125 15.604 1.00 38.88 102 VAL A O 1
ATOM 814 N N . ILE A 1 103 ? -30.481 -1.299 14.681 1.00 41.78 103 ILE A N 1
ATOM 815 C CA . ILE A 1 103 ? -31.358 -0.721 15.691 1.00 41.78 103 ILE A CA 1
ATOM 816 C C . ILE A 1 103 ? -30.926 -1.120 17.111 1.00 41.78 103 ILE A C 1
ATOM 818 O O . ILE A 1 103 ? -30.947 -2.291 17.487 1.00 41.78 103 ILE A O 1
ATOM 822 N N . ILE A 1 104 ? -30.581 -0.113 17.911 1.00 37.38 104 ILE A N 1
ATOM 823 C CA . ILE A 1 104 ? -30.560 -0.198 19.368 1.00 37.38 104 ILE A CA 1
ATOM 824 C C . ILE A 1 104 ? -32.034 -0.345 19.802 1.00 37.38 104 ILE A C 1
ATOM 826 O O . ILE A 1 104 ? -32.809 0.590 19.646 1.00 37.38 104 ILE A O 1
ATOM 830 N N . SER A 1 105 ? -32.416 -1.517 20.322 1.00 35.72 105 SER A N 1
ATOM 831 C CA . SER A 1 105 ? -33.714 -1.859 20.950 1.00 35.72 105 SER A CA 1
ATOM 832 C C . SER A 1 105 ? -34.993 -1.878 20.071 1.00 35.72 105 SER A C 1
ATOM 834 O O . SER A 1 105 ? -35.389 -0.888 19.478 1.00 35.72 105 SER A O 1
ATOM 836 N N . SER A 1 106 ? -35.655 -3.041 20.045 1.00 38.19 106 SER A N 1
ATOM 837 C CA . SER A 1 106 ? -37.113 -3.281 19.972 1.00 38.19 106 SER A CA 1
ATOM 838 C C . SER A 1 106 ? -38.014 -2.445 19.021 1.00 38.19 106 SER A C 1
ATOM 840 O O . SER A 1 106 ? -38.365 -1.310 19.308 1.00 38.19 106 SER A O 1
ATOM 842 N N . THR A 1 107 ? -38.500 -3.112 17.956 1.00 39.97 107 THR A N 1
ATOM 843 C CA . THR A 1 107 ? -39.690 -2.846 17.092 1.00 39.97 107 THR A CA 1
ATOM 844 C C . THR A 1 107 ? -39.897 -1.448 16.483 1.00 39.97 107 THR A C 1
ATOM 846 O O . THR A 1 107 ? -40.395 -0.548 17.152 1.00 39.97 107 THR A O 1
ATOM 849 N N . ILE A 1 108 ? -39.712 -1.314 15.159 1.00 39.59 108 ILE A N 1
ATOM 850 C CA . ILE A 1 108 ? -40.310 -0.230 14.354 1.00 39.59 108 ILE A CA 1
ATOM 851 C C . ILE A 1 108 ? -40.935 -0.826 13.081 1.00 39.59 108 ILE A C 1
ATOM 853 O O . ILE A 1 108 ? -40.261 -1.459 12.271 1.00 39.59 108 ILE A O 1
ATOM 857 N N . THR A 1 109 ? -42.246 -0.641 12.931 1.00 28.81 109 THR A N 1
ATOM 858 C CA . THR A 1 109 ? -43.075 -1.010 11.773 1.00 28.81 109 THR A CA 1
ATOM 859 C C . THR A 1 109 ? -42.672 -0.222 10.525 1.00 28.81 109 THR A C 1
ATOM 861 O O . THR A 1 109 ? -42.677 1.007 10.540 1.00 28.81 109 THR A O 1
ATOM 864 N N . VAL A 1 110 ? -42.378 -0.916 9.422 1.00 37.22 110 VAL A N 1
ATOM 865 C CA . VAL A 1 110 ? -42.161 -0.289 8.110 1.00 37.22 110 VAL A CA 1
ATOM 866 C C . VAL A 1 110 ? -43.520 0.095 7.521 1.00 37.22 110 VAL A C 1
ATOM 868 O O . VAL A 1 110 ? -44.264 -0.767 7.060 1.00 37.22 110 VAL A O 1
ATOM 871 N N . VAL A 1 111 ? -43.852 1.387 7.520 1.00 35.38 111 VAL A N 1
ATOM 872 C CA . VAL A 1 111 ? -44.924 1.921 6.668 1.00 35.38 111 VAL A CA 1
ATOM 873 C C . VAL A 1 111 ? -44.297 2.257 5.317 1.00 35.38 111 VAL A C 1
ATOM 875 O O . VAL A 1 111 ? -43.616 3.269 5.175 1.00 35.38 111 VAL A O 1
ATOM 878 N N . VAL A 1 112 ? -44.495 1.389 4.325 1.00 37.62 112 VAL A N 1
ATOM 879 C CA . VAL A 1 112 ? -44.168 1.691 2.925 1.00 37.62 112 VAL A CA 1
ATOM 880 C C . VAL A 1 112 ? -45.279 2.589 2.381 1.00 37.62 112 VAL A C 1
ATOM 882 O O . VAL A 1 112 ? -46.365 2.108 2.062 1.00 37.62 112 VAL A O 1
ATOM 885 N N . ILE A 1 113 ? -45.036 3.899 2.298 1.00 42.75 113 ILE A N 1
ATOM 886 C CA . ILE A 1 113 ? -45.900 4.799 1.525 1.00 42.75 113 ILE A CA 1
ATOM 887 C C . ILE A 1 113 ? -45.466 4.681 0.059 1.00 42.75 113 ILE A C 1
ATOM 889 O O . ILE A 1 113 ? -44.403 5.158 -0.331 1.00 42.75 113 ILE A O 1
ATOM 893 N N . ASN A 1 114 ? -46.279 3.973 -0.727 1.00 34.12 114 ASN A N 1
ATOM 894 C CA . ASN A 1 114 ? -46.231 3.959 -2.189 1.00 34.12 114 ASN A CA 1
ATOM 895 C C . ASN A 1 114 ? -46.568 5.348 -2.772 1.00 34.12 114 ASN A C 1
ATOM 897 O O . ASN A 1 114 ? -47.155 6.170 -2.077 1.00 34.12 114 ASN A O 1
ATOM 901 N N . VAL A 1 115 ? -46.311 5.508 -4.082 1.00 30.42 115 VAL A N 1
ATOM 902 C CA . VAL A 1 115 ? -46.630 6.631 -5.004 1.00 30.42 115 VAL A CA 1
ATOM 903 C C . VAL A 1 115 ? -45.383 7.504 -5.265 1.00 30.42 115 VAL A C 1
ATOM 905 O O . VAL A 1 115 ? -44.895 8.186 -4.378 1.00 30.42 115 VAL A O 1
ATOM 908 N N . LEU A 1 116 ? -44.742 7.449 -6.438 1.00 31.61 116 LEU A N 1
ATOM 909 C CA . LEU A 1 116 ? -45.291 7.862 -7.733 1.00 31.61 116 LEU A CA 1
ATOM 910 C C . LEU A 1 116 ? -44.711 7.021 -8.894 1.00 31.61 116 LEU A C 1
ATOM 912 O O . LEU A 1 116 ? -43.503 6.991 -9.113 1.00 31.61 116 LEU A O 1
ATOM 916 N N . VAL A 1 117 ? -45.597 6.376 -9.658 1.00 33.31 117 VAL A N 1
ATOM 917 C CA . VAL A 1 117 ? -45.361 5.946 -11.046 1.00 33.31 117 VAL A CA 1
ATOM 918 C C . VAL A 1 117 ? -45.995 7.011 -11.947 1.00 33.31 117 VAL A C 1
ATOM 920 O O . VAL A 1 117 ? -47.126 7.413 -11.683 1.00 33.31 117 VAL A O 1
ATOM 923 N N . GLY A 1 118 ? -45.298 7.438 -13.002 1.00 31.83 118 GLY A N 1
ATOM 924 C CA . GLY A 1 118 ? -45.844 8.265 -14.092 1.00 31.83 118 GLY A CA 1
ATOM 925 C C . GLY A 1 118 ? -44.751 9.101 -14.768 1.00 31.83 1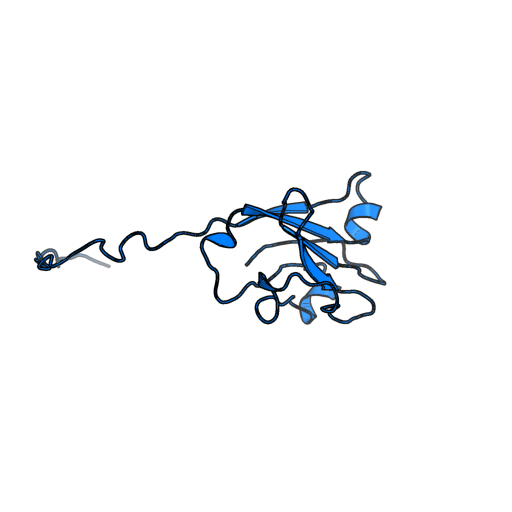18 GLY A C 1
ATOM 926 O O . GLY A 1 118 ? -44.257 10.029 -14.143 1.00 31.83 118 GLY A O 1
ATOM 927 N N . LEU A 1 119 ? -44.242 8.653 -15.930 1.00 29.00 119 LEU A N 1
ATOM 928 C CA . LEU A 1 119 ? -44.515 9.217 -17.280 1.00 29.00 119 LEU A CA 1
ATOM 929 C C . LEU A 1 119 ? -43.644 10.484 -17.537 1.00 29.00 119 LEU A C 1
ATOM 931 O O . LEU A 1 119 ? -43.662 11.387 -16.718 1.00 29.00 119 LEU A O 1
ATOM 935 N N . GLU A 1 120 ? -42.799 10.632 -18.571 1.00 34.62 120 GLU A N 1
ATOM 936 C CA . GLU A 1 120 ? -43.053 10.482 -20.014 1.00 34.62 120 GLU A CA 1
ATOM 937 C C . GLU A 1 120 ? -41.753 10.629 -20.883 1.00 34.62 120 GLU A C 1
ATOM 939 O O . GLU A 1 120 ? -40.919 11.466 -20.550 1.00 34.62 120 GLU A O 1
ATOM 944 N N . ILE A 1 121 ? -41.659 9.838 -21.986 1.00 34.19 121 ILE A N 1
ATOM 945 C CA . ILE A 1 121 ? -41.060 10.034 -23.360 1.00 34.19 121 ILE A CA 1
ATOM 946 C C . ILE A 1 121 ? -39.607 10.559 -23.530 1.00 34.19 121 ILE A C 1
ATOM 948 O O . ILE A 1 121 ? -39.202 11.522 -22.896 1.00 34.19 121 ILE A O 1
ATOM 952 N N . PHE A 1 122 ? -38.736 10.012 -24.399 1.00 42.75 122 PHE A N 1
ATOM 953 C CA . PHE A 1 122 ? -38.876 9.444 -25.759 1.00 42.75 122 PHE A CA 1
ATOM 954 C C . PHE A 1 122 ? -38.404 7.989 -25.900 1.00 42.75 122 PHE A C 1
ATOM 956 O O . PHE A 1 122 ? -37.482 7.586 -25.155 1.00 42.75 122 PHE A O 1
#